Protein AF-A0A6N1X0Y9-F1 (afdb_monomer)

Secondary structure (DSSP, 8-state):
-----HHHHHHHHHHHHHHHHHHHSSSS--HHHHHHHHHHHHHHHHHHHHHH--

Sequence (54 aa):
MGTLDPIQLHADAHNALSMAVFYLRQPQANTAAAKRKAIQALAALRGLSLAQEG

Structure (mmCIF, N/CA/C/O backbone):
data_AF-A0A6N1X0Y9-F1
#
_entry.id   AF-A0A6N1X0Y9-F1
#
loop_
_atom_site.group_PDB
_atom_site.id
_atom_site.type_symbol
_atom_site.label_atom_id
_atom_site.label_alt_id
_atom_site.label_comp_id
_atom_site.label_asym_id
_atom_site.label_entity_id
_atom_site.label_seq_id
_atom_site.pdbx_PDB_ins_code
_atom_site.Cartn_x
_atom_site.Cartn_y
_atom_site.Cartn_z
_atom_site.occupancy
_atom_site.B_iso_or_equiv
_atom_site.auth_seq_id
_atom_site.auth_comp_id
_atom_site.auth_asym_id
_atom_site.auth_atom_id
_atom_site.pdbx_PDB_model_num
ATOM 1 N N . MET A 1 1 ? 20.435 10.194 -11.320 1.00 45.66 1 MET A N 1
ATOM 2 C CA . MET A 1 1 ? 19.022 9.915 -10.992 1.00 45.66 1 MET A CA 1
ATOM 3 C C . MET A 1 1 ? 18.937 8.443 -10.649 1.00 45.66 1 MET A C 1
ATOM 5 O O . MET A 1 1 ? 19.043 7.627 -11.550 1.00 45.66 1 MET A O 1
ATOM 9 N N . GLY A 1 2 ? 18.902 8.109 -9.357 1.00 54.25 2 GLY A N 1
ATOM 10 C CA . GLY A 1 2 ? 18.768 6.723 -8.917 1.00 54.25 2 GLY A CA 1
ATOM 11 C C . GLY A 1 2 ? 17.347 6.266 -9.200 1.00 54.25 2 GLY A C 1
ATOM 12 O O . GLY A 1 2 ? 16.427 6.676 -8.497 1.00 54.25 2 GLY A O 1
ATOM 13 N N . THR A 1 3 ? 17.162 5.496 -10.266 1.00 60.22 3 THR A N 1
ATOM 14 C CA . THR A 1 3 ? 15.937 4.730 -10.475 1.00 60.22 3 THR A CA 1
ATOM 15 C C . THR A 1 3 ? 15.820 3.797 -9.279 1.00 60.22 3 THR A C 1
ATOM 17 O O . THR A 1 3 ? 16.620 2.872 -9.146 1.00 60.22 3 THR A O 1
ATOM 20 N N . LEU A 1 4 ? 14.912 4.115 -8.352 1.00 64.94 4 LEU A N 1
ATOM 21 C CA . LEU A 1 4 ? 14.560 3.213 -7.261 1.00 64.94 4 LEU A CA 1
ATOM 22 C C . LEU A 1 4 ? 14.220 1.870 -7.898 1.00 64.94 4 LEU A C 1
ATOM 24 O O . LEU A 1 4 ? 13.351 1.808 -8.769 1.00 64.94 4 LEU A O 1
ATOM 28 N N . ASP A 1 5 ? 14.976 0.843 -7.523 1.00 75.94 5 ASP A N 1
ATOM 29 C CA . ASP A 1 5 ? 14.851 -0.485 -8.101 1.00 75.94 5 ASP A CA 1
ATOM 30 C C . ASP A 1 5 ? 13.384 -0.930 -7.935 1.00 75.94 5 ASP A C 1
ATOM 32 O O . ASP A 1 5 ? 12.843 -0.802 -6.827 1.00 75.94 5 ASP A O 1
ATOM 36 N N . PRO A 1 6 ? 12.698 -1.400 -8.992 1.00 76.81 6 PRO A N 1
ATOM 37 C CA . PRO A 1 6 ? 11.327 -1.902 -8.905 1.00 76.81 6 PRO A CA 1
ATOM 38 C C . PRO A 1 6 ? 11.101 -2.836 -7.705 1.00 76.81 6 PRO A C 1
ATOM 40 O O . PRO A 1 6 ? 10.053 -2.805 -7.057 1.00 76.81 6 PRO A O 1
ATOM 43 N N . ILE A 1 7 ? 12.122 -3.613 -7.338 1.00 83.19 7 ILE A N 1
ATOM 44 C CA . ILE A 1 7 ? 12.105 -4.494 -6.168 1.00 83.19 7 ILE A CA 1
ATOM 45 C C . ILE A 1 7 ? 11.966 -3.698 -4.857 1.00 83.19 7 ILE A C 1
ATOM 47 O O . ILE A 1 7 ? 11.170 -4.069 -3.992 1.00 83.19 7 ILE A O 1
ATOM 51 N N . GLN A 1 8 ? 12.695 -2.589 -4.707 1.00 81.31 8 GLN A N 1
ATOM 52 C CA . GLN A 1 8 ? 12.618 -1.718 -3.528 1.00 81.31 8 GLN A CA 1
ATOM 53 C C . GLN A 1 8 ? 11.247 -1.045 -3.418 1.00 81.31 8 GLN A C 1
ATOM 55 O O . GLN A 1 8 ? 10.659 -1.026 -2.338 1.00 81.31 8 GLN A O 1
ATOM 60 N N . LEU A 1 9 ? 10.697 -0.567 -4.538 1.00 81.31 9 LEU A N 1
ATOM 61 C CA . LEU A 1 9 ? 9.364 0.045 -4.572 1.00 81.31 9 LEU A CA 1
ATOM 62 C C . LEU A 1 9 ? 8.264 -0.959 -4.207 1.00 81.31 9 LEU A C 1
ATOM 64 O O . LEU A 1 9 ? 7.331 -0.623 -3.474 1.00 81.31 9 LEU A O 1
ATOM 68 N N . HIS A 1 10 ? 8.389 -2.203 -4.673 1.00 81.25 10 HIS A N 1
ATOM 69 C CA . HIS A 1 10 ? 7.469 -3.275 -4.309 1.00 81.25 10 HIS A CA 1
ATOM 70 C C . HIS A 1 10 ? 7.549 -3.619 -2.812 1.00 81.25 10 HIS A C 1
A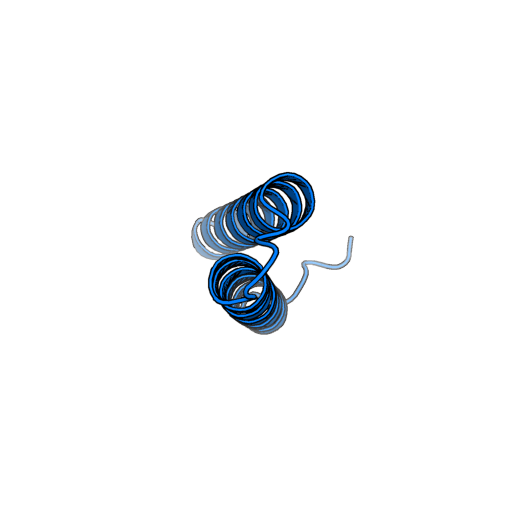TOM 72 O O . HIS A 1 10 ? 6.517 -3.729 -2.144 1.00 81.25 10 HIS A O 1
ATOM 78 N N . ALA A 1 11 ? 8.762 -3.739 -2.264 1.00 86.81 11 ALA A N 1
ATOM 79 C CA . ALA A 1 11 ? 8.977 -3.997 -0.841 1.00 86.81 11 ALA A CA 1
ATOM 80 C C . ALA A 1 11 ? 8.407 -2.873 0.044 1.00 86.81 11 ALA A C 1
ATOM 82 O O . ALA A 1 11 ? 7.719 -3.151 1.031 1.00 86.81 11 ALA A O 1
ATOM 83 N N . ASP A 1 12 ? 8.617 -1.611 -0.341 1.00 85.00 12 ASP A N 1
ATOM 84 C CA . ASP A 1 12 ? 8.085 -0.448 0.370 1.00 85.00 12 ASP A CA 1
ATOM 85 C C . ASP A 1 12 ? 6.555 -0.402 0.340 1.00 85.00 12 ASP A C 1
ATOM 87 O O . ASP A 1 12 ? 5.922 -0.168 1.376 1.00 85.00 12 ASP A O 1
ATOM 91 N N . ALA A 1 13 ? 5.943 -0.685 -0.815 1.00 86.81 13 ALA A N 1
ATOM 92 C CA . ALA A 1 13 ? 4.492 -0.781 -0.934 1.00 86.81 13 ALA A CA 1
ATOM 93 C C . ALA A 1 13 ? 3.918 -1.861 -0.00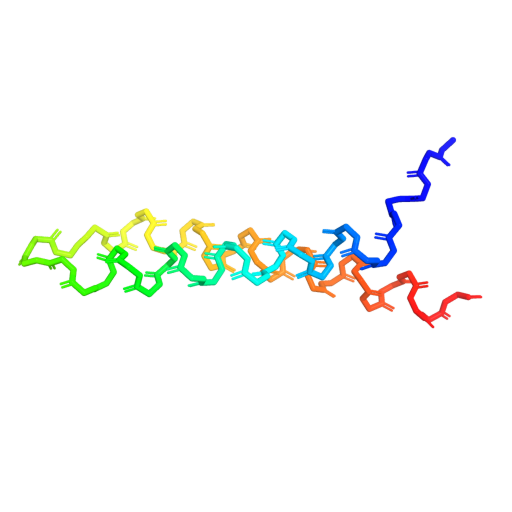5 1.00 86.81 13 ALA A C 1
ATOM 95 O O . ALA A 1 13 ? 2.968 -1.602 0.741 1.00 86.81 13 ALA A O 1
ATOM 96 N N . HIS A 1 14 ? 4.520 -3.053 -0.005 1.00 88.75 14 HIS A N 1
ATOM 97 C CA . HIS A 1 14 ? 4.078 -4.176 0.818 1.00 88.75 14 HIS A CA 1
ATOM 98 C C . HIS A 1 14 ? 4.219 -3.888 2.322 1.00 88.75 14 HIS A C 1
ATOM 100 O O . HIS A 1 14 ? 3.305 -4.156 3.113 1.00 88.75 14 HIS A O 1
ATOM 106 N N . ASN A 1 15 ? 5.341 -3.289 2.728 1.00 88.31 15 ASN A N 1
ATOM 107 C CA . ASN A 1 15 ? 5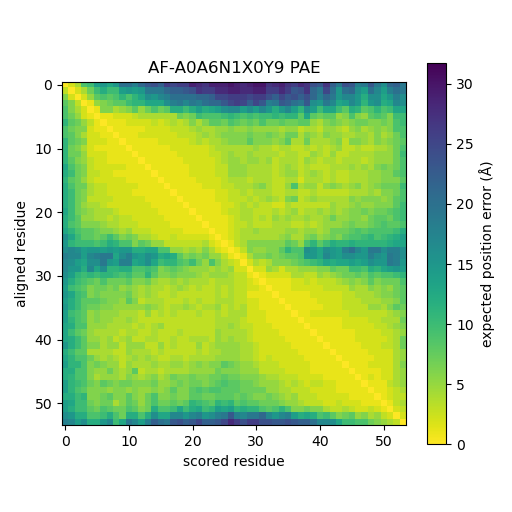.586 -2.894 4.112 1.00 88.31 15 ASN A CA 1
ATOM 108 C C . ASN A 1 15 ? 4.583 -1.824 4.577 1.00 88.31 15 ASN A C 1
ATOM 110 O O . ASN A 1 15 ? 3.947 -1.960 5.625 1.00 88.31 15 ASN A O 1
ATOM 114 N N . ALA A 1 16 ? 4.375 -0.783 3.769 1.00 87.88 16 ALA A N 1
ATOM 115 C CA . ALA A 1 16 ? 3.435 0.284 4.084 1.00 87.88 16 ALA A CA 1
ATOM 116 C C . ALA A 1 16 ? 1.987 -0.230 4.190 1.00 87.88 16 ALA A C 1
ATOM 118 O O . ALA A 1 16 ? 1.266 0.163 5.112 1.00 87.88 16 ALA A O 1
ATOM 119 N N . LEU A 1 17 ? 1.573 -1.162 3.325 1.00 87.88 17 LEU A N 1
ATOM 120 C CA . LEU A 1 17 ? 0.251 -1.788 3.397 1.00 87.88 17 LEU A CA 1
ATOM 121 C C . LEU A 1 17 ? 0.090 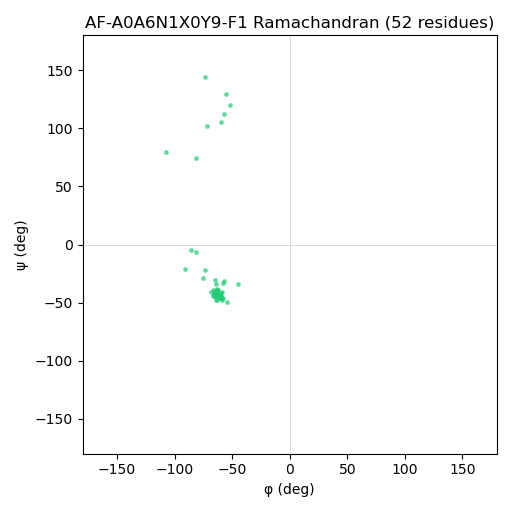-2.637 4.668 1.00 87.88 17 LEU A C 1
ATOM 123 O O . LEU A 1 17 ? -0.917 -2.524 5.370 1.00 87.88 17 LEU A O 1
ATOM 127 N N . SER A 1 18 ? 1.113 -3.424 5.010 1.00 89.88 18 SER A N 1
ATOM 128 C CA . SER A 1 18 ? 1.136 -4.237 6.231 1.00 89.88 18 SER A CA 1
ATOM 129 C C . SER A 1 18 ? 1.009 -3.368 7.486 1.00 89.88 18 SER A C 1
ATOM 131 O O . SER A 1 18 ? 0.217 -3.674 8.380 1.00 89.88 18 SER A O 1
ATOM 133 N N . MET A 1 19 ? 1.704 -2.224 7.525 1.00 86.19 19 MET A N 1
ATOM 134 C CA . MET A 1 19 ? 1.569 -1.245 8.607 1.00 86.19 19 MET A CA 1
ATOM 135 C C . MET A 1 19 ? 0.175 -0.612 8.660 1.00 86.19 19 MET A C 1
ATOM 137 O O . MET A 1 19 ? -0.361 -0.413 9.748 1.00 86.19 19 MET A O 1
ATOM 141 N N . ALA A 1 20 ? -0.429 -0.294 7.511 1.00 87.38 20 ALA A N 1
ATOM 142 C CA . ALA A 1 20 ? -1.777 0.268 7.471 1.00 87.38 20 ALA A CA 1
ATOM 143 C C . ALA A 1 20 ? -2.804 -0.703 8.074 1.00 87.38 20 ALA A C 1
ATOM 145 O O . ALA A 1 20 ? -3.596 -0.307 8.929 1.00 87.38 20 ALA A O 1
ATOM 146 N N . VAL A 1 21 ? -2.736 -1.985 7.702 1.00 87.81 21 VAL A N 1
ATOM 147 C CA . VAL A 1 21 ? -3.591 -3.039 8.268 1.00 87.81 21 VAL A CA 1
ATOM 148 C C . VAL A 1 21 ? -3.322 -3.224 9.760 1.00 87.81 21 VAL A C 1
ATOM 150 O O . VAL A 1 21 ? -4.265 -3.347 10.540 1.00 87.81 21 VAL A O 1
ATOM 153 N N . PHE A 1 22 ? -2.058 -3.193 10.183 1.00 87.50 22 PHE A N 1
ATOM 154 C CA . PHE A 1 22 ? -1.698 -3.274 11.596 1.00 87.50 22 PHE A CA 1
ATOM 155 C C . PHE A 1 22 ? -2.315 -2.133 12.418 1.00 87.50 22 PHE A C 1
ATOM 157 O O . PHE A 1 22 ? -2.919 -2.391 13.456 1.00 87.50 22 PHE A O 1
ATOM 164 N N . TYR A 1 23 ? -2.244 -0.887 11.938 1.00 85.38 23 TY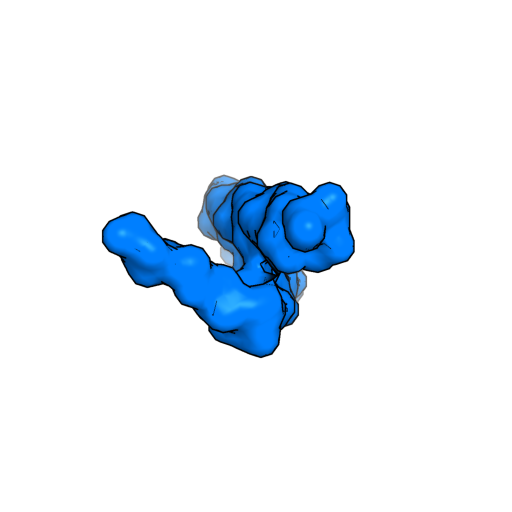R A N 1
ATOM 165 C CA . TYR A 1 23 ? -2.863 0.255 12.620 1.00 85.38 23 TYR A CA 1
ATOM 166 C C . TYR A 1 23 ? -4.394 0.176 12.674 1.00 85.38 23 TYR A C 1
ATOM 168 O O . TYR A 1 23 ? -4.984 0.669 13.633 1.00 85.38 23 TYR A O 1
ATOM 176 N N . LEU A 1 24 ? -5.035 -0.450 11.682 1.00 84.12 24 LEU A N 1
ATOM 177 C CA . LEU A 1 24 ? -6.485 -0.681 11.675 1.00 84.12 24 LEU A CA 1
ATOM 178 C C . LEU A 1 24 ? -6.919 -1.805 12.625 1.00 84.12 24 LEU A C 1
ATOM 180 O O . LEU A 1 24 ? -8.035 -1.770 13.130 1.00 84.12 24 LEU A O 1
ATOM 184 N N . ARG A 1 25 ? -6.049 -2.790 12.874 1.00 86.81 25 ARG A N 1
ATOM 185 C CA . ARG A 1 25 ? -6.312 -3.914 13.789 1.00 86.81 25 ARG A CA 1
ATOM 186 C C . ARG A 1 25 ? -6.088 -3.569 15.264 1.00 86.81 25 ARG A C 1
ATOM 188 O O . ARG A 1 25 ? -6.379 -4.400 16.120 1.00 86.81 25 ARG A O 1
ATOM 195 N N . GLN A 1 26 ? -5.562 -2.384 15.578 1.00 85.44 26 GLN A N 1
ATOM 196 C CA . GLN A 1 26 ? -5.367 -1.967 16.965 1.00 85.44 26 GLN A CA 1
ATOM 197 C C . GLN A 1 26 ? -6.705 -1.602 17.637 1.00 85.44 26 GLN A C 1
ATOM 199 O O . GLN A 1 26 ? -7.554 -0.987 16.993 1.00 85.44 26 GLN A O 1
ATOM 204 N N . PRO A 1 27 ? -6.880 -1.905 18.941 1.00 74.81 27 PRO A N 1
ATOM 205 C CA . PRO A 1 27 ? -8.112 -1.613 19.688 1.00 74.81 27 PRO A CA 1
ATOM 206 C C . PRO A 1 27 ? -8.494 -0.126 19.680 1.00 74.81 27 PRO A C 1
ATOM 208 O O . PRO A 1 27 ? -9.669 0.225 19.698 1.00 74.81 27 PRO A O 1
ATOM 211 N N . GLN A 1 28 ? -7.491 0.751 19.622 1.00 77.25 28 GLN A N 1
ATOM 212 C CA . GLN A 1 28 ? -7.633 2.179 19.352 1.00 77.25 28 GLN A CA 1
ATOM 213 C C . GLN A 1 28 ? -7.101 2.442 17.945 1.00 77.25 28 GLN A C 1
ATOM 215 O O . GLN A 1 28 ? -5.947 2.830 17.761 1.00 77.25 28 GLN A O 1
ATOM 220 N N . ALA A 1 29 ? -7.927 2.146 16.943 1.00 73.31 29 ALA A N 1
ATOM 221 C CA . ALA A 1 29 ? -7.523 2.219 15.547 1.00 73.31 29 ALA A CA 1
ATOM 222 C C . ALA A 1 29 ? -7.014 3.628 15.202 1.00 73.31 29 ALA A C 1
ATOM 224 O O . ALA A 1 29 ? -7.773 4.600 15.160 1.00 73.31 29 ALA A O 1
ATOM 225 N N . ASN A 1 30 ? -5.715 3.745 14.916 1.00 80.00 30 ASN A N 1
ATOM 226 C CA . ASN A 1 30 ? -5.112 5.001 14.483 1.00 80.00 30 ASN A CA 1
ATOM 227 C C . ASN A 1 30 ? -5.374 5.188 12.984 1.00 80.00 30 ASN A C 1
ATOM 229 O O . ASN A 1 30 ? -4.495 5.004 12.138 1.00 80.00 30 ASN A O 1
ATOM 233 N N . THR A 1 31 ? -6.621 5.528 12.656 1.00 80.69 31 THR A N 1
ATOM 234 C CA . THR A 1 31 ? -7.114 5.682 11.279 1.00 80.69 31 THR A CA 1
ATOM 235 C C . THR A 1 31 ? -6.321 6.728 10.495 1.00 80.69 31 THR A C 1
ATOM 237 O O . THR A 1 31 ? -6.069 6.553 9.302 1.00 80.69 31 THR A O 1
ATOM 240 N N . ALA A 1 32 ? -5.839 7.779 11.164 1.00 85.50 32 ALA A N 1
ATOM 241 C CA . ALA A 1 32 ? -4.984 8.796 10.562 1.00 85.50 32 ALA A CA 1
ATOM 242 C C . ALA A 1 32 ? -3.606 8.237 10.158 1.00 85.50 32 ALA A C 1
ATOM 244 O O . ALA A 1 32 ? -3.131 8.510 9.053 1.00 85.50 32 ALA A O 1
ATOM 245 N N . ALA A 1 33 ? -2.960 7.440 11.018 1.00 81.31 33 ALA A N 1
ATOM 246 C CA . ALA A 1 33 ? -1.693 6.781 10.693 1.00 81.31 33 ALA A CA 1
ATOM 247 C C . ALA A 1 33 ? -1.867 5.701 9.619 1.00 81.31 33 ALA A C 1
ATOM 249 O O . ALA A 1 33 ? -1.067 5.646 8.682 1.00 81.31 33 ALA A O 1
ATOM 250 N N . ALA A 1 34 ? -2.943 4.914 9.699 1.00 85.88 34 ALA A N 1
ATOM 251 C CA . ALA A 1 34 ? -3.296 3.925 8.687 1.00 85.88 34 ALA A CA 1
ATOM 252 C C . ALA A 1 34 ? -3.479 4.572 7.305 1.00 85.88 34 ALA A C 1
ATOM 254 O O . ALA A 1 34 ? -2.890 4.115 6.327 1.00 85.88 34 ALA A O 1
ATOM 255 N N . LYS A 1 35 ? -4.211 5.694 7.227 1.00 86.62 35 LYS A N 1
ATOM 256 C CA . LYS A 1 35 ? -4.413 6.442 5.979 1.00 86.62 35 LYS A CA 1
ATOM 257 C C . LYS A 1 35 ? -3.095 6.948 5.394 1.00 86.62 35 LYS A C 1
ATOM 259 O O . LYS A 1 35 ? -2.870 6.804 4.197 1.00 86.62 35 LYS A O 1
ATOM 264 N N . ARG A 1 36 ? -2.197 7.500 6.221 1.00 88.12 36 ARG A N 1
ATOM 265 C CA . ARG A 1 36 ? -0.867 7.946 5.763 1.00 88.12 36 ARG A CA 1
ATOM 266 C C . ARG A 1 36 ? -0.046 6.793 5.185 1.00 88.12 36 ARG A C 1
ATOM 268 O O . ARG A 1 36 ? 0.566 6.959 4.134 1.00 88.12 36 ARG A O 1
ATOM 275 N N . LYS A 1 37 ? -0.068 5.626 5.835 1.00 86.06 37 LYS A N 1
ATOM 276 C CA . LYS A 1 37 ? 0.627 4.427 5.351 1.00 86.06 37 LYS A CA 1
ATOM 277 C C . LYS A 1 37 ? 0.022 3.882 4.058 1.00 86.06 37 LYS A C 1
ATOM 279 O O . LYS A 1 37 ? 0.770 3.547 3.148 1.00 86.06 37 LYS A O 1
ATOM 284 N N . ALA A 1 38 ? -1.301 3.905 3.920 1.00 85.38 38 ALA A N 1
ATOM 285 C CA . ALA A 1 38 ? -1.966 3.548 2.668 1.00 85.38 38 ALA A CA 1
ATOM 286 C C . ALA A 1 38 ? -1.592 4.500 1.514 1.00 85.38 38 ALA A C 1
ATOM 288 O O . ALA A 1 38 ? -1.332 4.044 0.404 1.00 85.38 38 ALA A O 1
ATOM 289 N N . ILE A 1 39 ? -1.499 5.811 1.773 1.00 89.62 39 ILE A N 1
ATOM 290 C CA . ILE A 1 39 ? -1.055 6.796 0.771 1.00 89.62 39 ILE A CA 1
ATOM 291 C C . ILE A 1 39 ? 0.413 6.563 0.380 1.00 89.62 39 ILE A C 1
ATOM 293 O O . ILE A 1 39 ? 0.731 6.613 -0.805 1.00 89.62 39 ILE A O 1
ATOM 297 N N . GLN A 1 40 ? 1.296 6.267 1.343 1.00 86.81 40 GLN A N 1
ATOM 298 C CA . GLN A 1 40 ? 2.687 5.890 1.052 1.00 86.81 40 GLN A CA 1
ATOM 299 C C . GLN A 1 40 ? 2.767 4.638 0.171 1.00 86.81 40 GLN A C 1
ATOM 301 O O . GLN A 1 40 ? 3.491 4.647 -0.821 1.00 86.81 40 GLN A O 1
ATOM 306 N N . ALA A 1 41 ? 1.989 3.598 0.487 1.00 87.00 41 ALA A N 1
ATOM 307 C CA . ALA A 1 41 ? 1.934 2.383 -0.323 1.00 87.00 41 ALA A CA 1
ATOM 308 C C . ALA A 1 41 ? 1.465 2.682 -1.755 1.00 87.00 41 ALA A C 1
ATOM 310 O O . ALA A 1 41 ? 2.074 2.223 -2.717 1.00 87.00 41 ALA A O 1
ATOM 311 N N . LEU A 1 42 ? 0.423 3.506 -1.907 1.00 88.12 42 LEU A N 1
ATOM 312 C CA . LEU A 1 42 ? -0.102 3.894 -3.217 1.00 88.12 42 LEU A CA 1
ATOM 313 C C . LEU A 1 42 ? 0.920 4.688 -4.045 1.00 88.12 42 LEU A C 1
ATOM 315 O O . LEU A 1 42 ? 1.016 4.491 -5.254 1.00 88.12 42 LEU A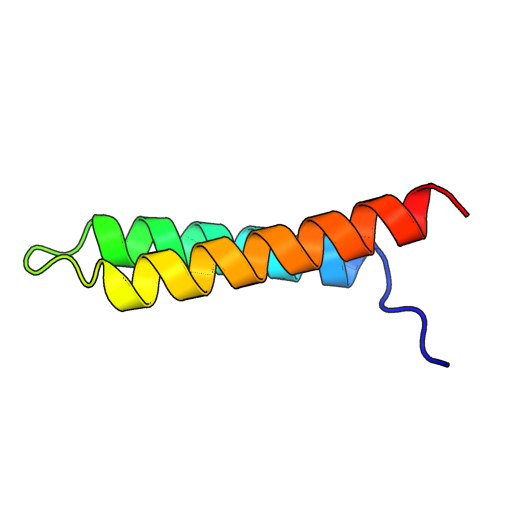 O 1
ATOM 319 N N . ALA A 1 43 ? 1.687 5.575 -3.408 1.00 88.25 43 ALA A N 1
ATOM 320 C CA . ALA A 1 43 ? 2.747 6.323 -4.076 1.00 88.25 43 ALA A CA 1
ATOM 321 C C . ALA A 1 43 ? 3.883 5.401 -4.551 1.00 88.25 43 ALA A C 1
ATOM 323 O O . ALA A 1 43 ? 4.329 5.536 -5.689 1.00 88.25 43 ALA A O 1
ATOM 324 N N . ALA A 1 44 ? 4.295 4.433 -3.724 1.00 85.25 44 ALA A N 1
ATOM 325 C CA . ALA A 1 44 ? 5.302 3.436 -4.088 1.0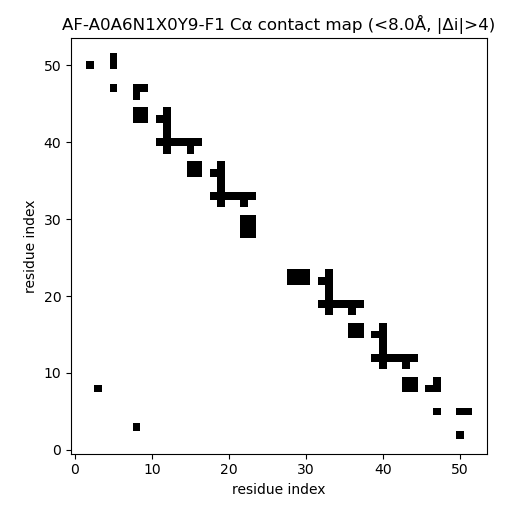0 85.25 44 ALA A CA 1
ATOM 326 C C . ALA A 1 44 ? 4.833 2.540 -5.249 1.00 85.25 44 ALA A C 1
ATOM 328 O O . ALA A 1 44 ? 5.585 2.331 -6.196 1.00 85.25 44 ALA A O 1
ATOM 329 N N . LEU A 1 45 ? 3.569 2.096 -5.240 1.00 85.81 45 LEU A N 1
ATOM 330 C CA . LEU A 1 45 ? 2.973 1.337 -6.348 1.00 85.81 45 LEU A CA 1
ATOM 331 C C . LEU A 1 45 ? 2.897 2.148 -7.645 1.00 85.81 45 LEU A C 1
ATOM 333 O O . LEU A 1 45 ? 3.140 1.605 -8.716 1.00 85.81 45 LEU A O 1
ATOM 337 N N . ARG A 1 46 ? 2.589 3.450 -7.571 1.00 86.94 46 ARG A N 1
ATOM 338 C CA . ARG A 1 46 ? 2.647 4.333 -8.747 1.00 86.94 46 ARG A CA 1
ATOM 339 C C . ARG A 1 46 ? 4.067 4.484 -9.275 1.00 86.94 46 ARG A C 1
ATOM 341 O O . ARG A 1 46 ? 4.258 4.415 -10.481 1.00 86.94 46 ARG A O 1
ATOM 348 N N . GLY A 1 47 ? 5.047 4.660 -8.388 1.00 81.88 47 GLY A N 1
ATOM 349 C CA . GLY A 1 47 ? 6.459 4.680 -8.770 1.00 81.88 47 GLY A CA 1
ATOM 350 C C . GLY A 1 47 ? 6.884 3.377 -9.444 1.00 81.88 47 GLY A C 1
ATOM 351 O O . GLY A 1 47 ? 7.569 3.416 -10.457 1.00 81.88 47 GLY A O 1
ATOM 352 N N . LEU A 1 48 ? 6.417 2.239 -8.922 1.00 83.31 48 LEU A N 1
ATOM 353 C CA . LEU A 1 48 ? 6.660 0.919 -9.495 1.00 83.31 48 LEU A CA 1
ATOM 354 C C . LEU A 1 48 ? 6.030 0.777 -10.886 1.00 83.31 48 LEU A C 1
ATOM 356 O O . LEU A 1 48 ? 6.722 0.371 -11.808 1.00 83.31 48 LEU A O 1
ATOM 360 N N . SER A 1 49 ? 4.759 1.164 -11.049 1.00 83.56 49 SER A N 1
ATOM 361 C CA . SER A 1 49 ? 4.065 1.152 -12.347 1.00 83.56 49 SER A CA 1
ATOM 362 C C . SER A 1 49 ? 4.844 1.948 -13.391 1.00 83.56 49 SER A C 1
ATOM 364 O O . SER A 1 49 ? 5.166 1.421 -14.446 1.00 83.56 49 SER A O 1
ATOM 366 N N . LEU A 1 50 ? 5.250 3.174 -13.050 1.00 83.94 50 LEU A N 1
ATOM 367 C CA . LEU A 1 50 ? 6.036 4.030 -13.940 1.00 83.94 50 LEU A CA 1
ATOM 368 C C . LEU A 1 50 ? 7.425 3.451 -14.251 1.00 83.94 50 LEU A C 1
ATOM 370 O O . LEU A 1 50 ? 7.925 3.635 -15.354 1.00 83.94 50 LEU A O 1
ATOM 374 N N . ALA A 1 51 ? 8.050 2.757 -13.295 1.00 78.25 51 ALA A N 1
ATOM 375 C CA . ALA A 1 51 ? 9.332 2.081 -13.496 1.00 78.25 51 ALA A CA 1
ATOM 376 C C . ALA A 1 51 ? 9.217 0.802 -14.347 1.00 78.25 51 ALA A C 1
ATOM 378 O O . ALA A 1 51 ? 10.219 0.360 -14.896 1.00 78.25 51 ALA A O 1
ATOM 379 N N . GLN A 1 52 ? 8.027 0.199 -14.435 1.00 76.19 52 GLN A N 1
ATOM 380 C CA . GLN A 1 52 ? 7.741 -0.962 -15.287 1.00 76.19 52 GLN A CA 1
ATOM 381 C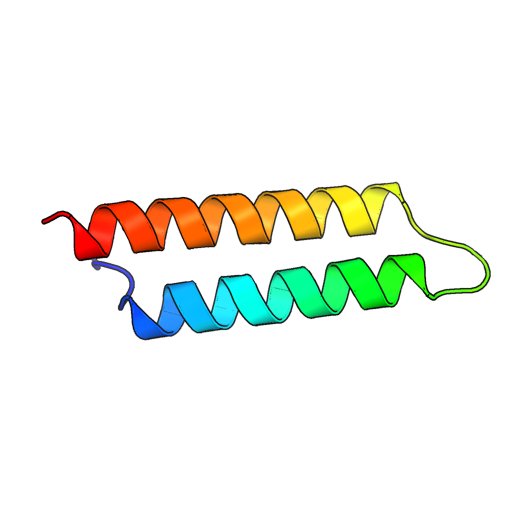 C . GLN A 1 52 ? 7.239 -0.573 -16.689 1.00 76.19 52 GLN A C 1
ATOM 383 O O . GLN A 1 52 ? 7.301 -1.395 -17.598 1.00 76.19 52 GLN A O 1
ATOM 388 N N . GLU A 1 53 ? 6.709 0.641 -16.854 1.00 72.31 53 GLU A N 1
ATOM 389 C CA . GLU A 1 53 ? 6.188 1.178 -18.122 1.00 72.31 53 GLU A CA 1
ATOM 390 C C . GLU A 1 53 ? 7.267 1.834 -19.012 1.00 72.31 53 GLU A C 1
ATOM 392 O O . GLU A 1 53 ? 6.953 2.239 -20.132 1.00 72.31 53 GLU A O 1
ATOM 397 N N . GLY A 1 54 ? 8.513 1.951 -18.532 1.00 51.84 54 GLY A N 1
ATOM 398 C CA . GLY A 1 54 ? 9.672 2.469 -19.277 1.00 51.84 54 GLY A CA 1
ATOM 399 C C . GLY A 1 54 ? 10.617 1.374 -19.751 1.00 51.84 54 GLY A C 1
ATOM 400 O O . GLY A 1 54 ? 11.221 1.576 -20.828 1.00 51.84 54 GLY A O 1
#

Nearest PDB structures (foldseek):
  8d06-assembly1_A  TM=8.713E-01  e=6.874E+00  synthetic construct
  1wp8-assembly1_B  TM=8.343E-01  e=7.280E+00  Henipavirus hendraense
  6vli-assembly1_A  TM=5.604E-01  e=5.162E+00  Eganvirus ev186

Solvent-accessible surface area (backbone atoms only — not comparable to full-atom values): 2871 Å² total; per-residue (Å²): 132,85,75,76,49,56,66,55,28,50,52,50,18,53,51,24,41,53,49,16,54,52,30,59,72,37,96,75,49,40,58,69,61,18,49,53,25,42,51,52,14,52,52,25,47,50,52,30,50,57,65,72,75,109

pLDDT: mean 81.31, std 9.52, range [45.66, 89.88]

Organism: NCBI:txid2743470

Foldseek 3Di:
DDLCPLVNLQVLLVVLQVVLVVLCPDPNRPNVSSVVSNVRSVVSVVSSVVSVVD

Radius of gyration: 12.69 Å; Cα contacts (8 Å, |Δi|>4): 48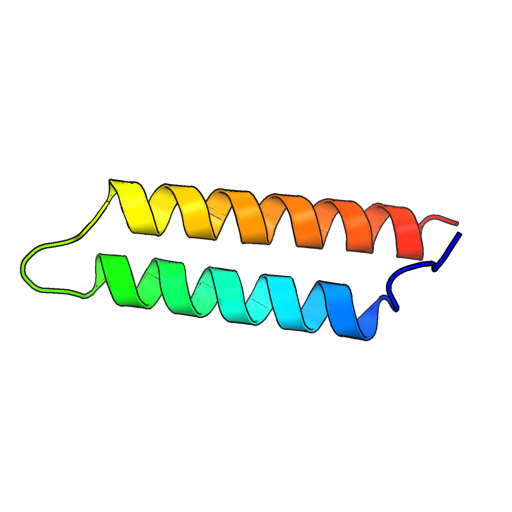; chains: 1; bounding box: 27×14×39 Å

Mean predicted aligned error: 6.44 Å